Protein AF-A0A178FES8-F1 (afdb_monomer)

Organism: Trichophyton violaceum (NCBI:txid34388)

Secondary structure (DSSP, 8-state):
-HHHHTTS-TT--TTT--EEE-S-TTSHHHHIIIIIIHHHH---EEEPSSS--TTTTTHHHHHT--EE---HHHHTT-

pLDDT: mean 84.45, std 6.87, range [66.94, 95.0]

Sequence (78 aa):
MEATKKTIPDNTDPDNDVWLSPLSLGFFINAKLMMGLNIILSIPVVLADGTLDESNIGVIERHRITFLFITPPLAATM

Radius of gyration: 12.41 Å; Cα contacts (8 Å, |Δi|>4): 91; chains: 1; bounding box: 32×24×31 Å

Solvent-accessible surface area (backbone atoms only — not comparable to full-atom values): 4819 Å² total; per-residue (Å²): 110,72,79,58,63,74,68,57,63,92,84,70,45,57,91,75,42,21,34,43,37,39,58,64,60,85,43,64,70,52,29,47,51,56,54,50,44,23,70,74,53,67,28,54,66,49,75,52,88,56,71,75,44,91,93,56,51,66,54,41,71,77,63,53,51,70,43,79,74,74,54,71,74,60,57,72,75,104

Structure (mmCIF, N/CA/C/O backbone):
data_AF-A0A178FES8-F1
#
_entry.id   AF-A0A178FES8-F1
#
loop_
_atom_site.group_PDB
_atom_site.id
_atom_site.type_symbol
_atom_site.label_atom_id
_atom_site.label_alt_id
_atom_site.label_comp_id
_atom_site.label_asym_id
_atom_site.label_entity_id
_atom_site.label_seq_id
_atom_site.pdbx_PDB_ins_code
_atom_site.Cartn_x
_atom_site.Cartn_y
_atom_site.Cartn_z
_atom_site.occupancy
_atom_site.B_iso_or_equiv
_atom_site.auth_seq_id
_atom_site.auth_comp_id
_atom_site.auth_asym_id
_atom_site.auth_atom_id
_atom_site.pdbx_PDB_model_num
ATOM 1 N N . MET A 1 1 ? 15.810 9.167 -8.110 1.00 68.94 1 MET A N 1
ATOM 2 C CA . MET A 1 1 ? 14.892 8.009 -8.012 1.00 68.94 1 MET A CA 1
ATOM 3 C C . MET A 1 1 ? 15.565 6.681 -7.659 1.00 68.94 1 MET A C 1
ATOM 5 O O . MET A 1 1 ? 14.911 5.867 -7.026 1.00 68.94 1 MET A O 1
ATOM 9 N N . GLU A 1 2 ? 16.837 6.441 -8.000 1.00 79.00 2 GLU A N 1
ATOM 10 C CA . GLU A 1 2 ? 17.485 5.120 -7.826 1.00 79.00 2 GLU A CA 1
ATOM 11 C C . GLU A 1 2 ? 17.448 4.552 -6.398 1.00 79.00 2 GLU A C 1
ATOM 13 O O . GLU A 1 2 ? 17.171 3.374 -6.207 1.00 79.00 2 GLU A O 1
ATOM 18 N N . ALA A 1 3 ? 17.617 5.387 -5.368 1.00 78.94 3 ALA A N 1
ATOM 19 C CA . ALA A 1 3 ? 17.495 4.941 -3.976 1.00 78.94 3 ALA A CA 1
ATOM 20 C C . ALA A 1 3 ? 16.066 4.522 -3.575 1.00 78.94 3 ALA A C 1
ATOM 22 O O . ALA A 1 3 ? 15.892 3.844 -2.572 1.00 78.94 3 ALA A O 1
ATOM 23 N N . THR A 1 4 ? 15.041 4.945 -4.322 1.00 74.88 4 THR A N 1
ATOM 24 C CA . THR A 1 4 ? 13.640 4.553 -4.079 1.00 74.88 4 THR A CA 1
ATOM 25 C C . THR A 1 4 ? 13.342 3.205 -4.725 1.00 74.88 4 THR A C 1
ATOM 27 O O . THR A 1 4 ? 12.710 2.369 -4.102 1.00 74.88 4 THR A O 1
ATOM 30 N N . LYS A 1 5 ? 13.909 2.921 -5.904 1.00 81.31 5 LYS A N 1
ATOM 31 C CA . LYS A 1 5 ? 13.822 1.583 -6.512 1.00 81.31 5 LYS A CA 1
ATOM 32 C C . LYS A 1 5 ? 14.425 0.492 -5.619 1.00 81.31 5 LYS A C 1
ATOM 34 O O . LYS A 1 5 ? 13.915 -0.613 -5.567 1.00 81.31 5 LYS A O 1
ATOM 39 N N . LYS A 1 6 ? 15.475 0.821 -4.859 1.00 84.75 6 LYS A N 1
ATOM 40 C CA . LYS A 1 6 ? 16.102 -0.105 -3.898 1.00 84.75 6 LYS A CA 1
ATOM 41 C C . LYS A 1 6 ? 15.234 -0.452 -2.682 1.00 84.75 6 LYS A C 1
ATOM 43 O O . LYS A 1 6 ? 15.638 -1.300 -1.900 1.00 84.75 6 LYS A O 1
ATOM 48 N N . THR A 1 7 ? 14.102 0.225 -2.479 1.00 79.00 7 THR A N 1
ATOM 49 C CA . THR A 1 7 ? 13.166 -0.079 -1.384 1.00 79.00 7 THR A CA 1
ATOM 50 C C . THR A 1 7 ? 11.941 -0.854 -1.862 1.00 79.00 7 THR A C 1
ATOM 52 O O . THR A 1 7 ? 10.984 -0.970 -1.104 1.00 79.00 7 THR A O 1
ATOM 55 N N . ILE A 1 8 ? 11.938 -1.325 -3.11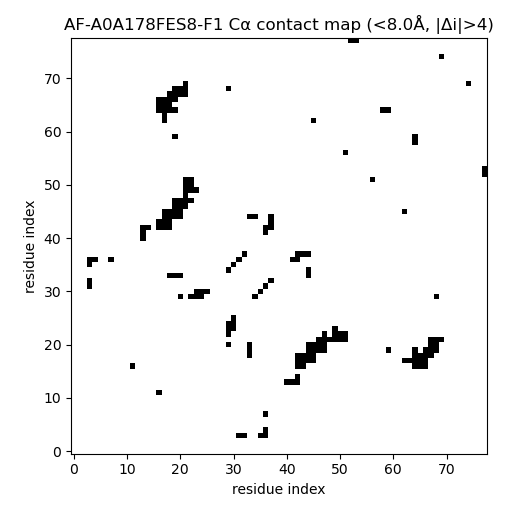2 1.00 84.12 8 ILE A N 1
ATOM 56 C CA . ILE A 1 8 ? 10.882 -2.182 -3.653 1.00 84.12 8 ILE A CA 1
ATOM 57 C C . ILE A 1 8 ? 11.052 -3.583 -3.046 1.00 84.12 8 ILE A C 1
ATOM 59 O O . ILE A 1 8 ? 12.155 -4.122 -3.131 1.00 84.12 8 ILE A O 1
ATOM 63 N N . PRO A 1 9 ? 10.009 -4.166 -2.431 1.00 82.69 9 PRO A N 1
ATOM 64 C CA . PRO A 1 9 ? 10.035 -5.565 -2.009 1.00 82.69 9 PRO A CA 1
ATOM 65 C C . PRO A 1 9 ? 10.318 -6.509 -3.186 1.00 82.69 9 PRO A C 1
ATOM 67 O O . PRO A 1 9 ? 9.740 -6.341 -4.259 1.00 82.69 9 PRO A O 1
ATOM 70 N N . ASP A 1 10 ? 11.151 -7.531 -2.987 1.00 87.38 10 ASP A N 1
ATOM 71 C CA . ASP A 1 10 ? 11.567 -8.451 -4.064 1.00 87.38 10 ASP A CA 1
ATOM 72 C C . ASP A 1 10 ? 10.402 -9.224 -4.710 1.00 87.38 10 ASP A C 1
ATOM 74 O O . ASP A 1 10 ? 10.510 -9.690 -5.840 1.00 87.38 10 ASP A O 1
ATOM 78 N N . ASN A 1 11 ? 9.282 -9.360 -3.998 1.00 89.06 11 ASN A N 1
ATOM 79 C CA . ASN A 1 11 ? 8.070 -10.043 -4.445 1.00 89.06 11 ASN A CA 1
ATOM 80 C C . ASN A 1 11 ? 7.010 -9.100 -5.041 1.00 89.06 11 ASN A C 1
ATOM 82 O O . ASN A 1 11 ? 5.864 -9.516 -5.181 1.00 89.06 11 ASN A O 1
ATOM 86 N N . THR A 1 12 ? 7.363 -7.843 -5.326 1.00 90.31 12 THR A N 1
ATOM 87 C CA . THR A 1 12 ? 6.440 -6.874 -5.935 1.00 90.31 12 THR A CA 1
ATOM 88 C C . THR A 1 12 ? 6.043 -7.329 -7.338 1.00 90.31 12 THR A C 1
ATOM 90 O O . THR A 1 12 ? 6.916 -7.596 -8.168 1.00 90.31 12 THR A O 1
ATOM 93 N N . ASP A 1 13 ? 4.743 -7.356 -7.614 1.00 93.62 13 ASP A N 1
ATOM 94 C CA . ASP A 1 13 ? 4.161 -7.721 -8.906 1.00 93.62 13 ASP A CA 1
ATOM 95 C C . ASP A 1 13 ? 3.299 -6.563 -9.435 1.00 93.62 13 ASP A C 1
ATOM 97 O O . ASP A 1 13 ? 2.129 -6.443 -9.064 1.00 93.62 13 ASP A O 1
ATOM 101 N N . PRO A 1 14 ? 3.849 -5.700 -10.310 1.00 91.50 14 PRO A N 1
ATOM 102 C CA . PRO A 1 14 ? 3.139 -4.531 -10.813 1.00 91.50 14 PRO A CA 1
ATOM 103 C C . PRO A 1 14 ? 1.791 -4.800 -11.486 1.00 91.50 14 PRO A C 1
ATOM 105 O O . PRO A 1 14 ? 0.942 -3.909 -11.501 1.00 91.50 14 PRO A O 1
ATOM 108 N N . ASP A 1 15 ? 1.595 -6.002 -12.033 1.00 93.31 15 ASP A N 1
ATOM 109 C CA . ASP A 1 15 ? 0.386 -6.355 -12.780 1.00 93.31 15 ASP A CA 1
ATOM 110 C C . ASP A 1 15 ? -0.754 -6.828 -11.864 1.00 93.31 15 ASP A C 1
ATOM 112 O O . ASP A 1 15 ? -1.925 -6.763 -12.248 1.00 93.31 15 ASP A O 1
ATOM 116 N N . ASN A 1 16 ? -0.430 -7.296 -10.653 1.00 94.62 16 ASN A N 1
ATOM 117 C CA . ASN A 1 16 ? -1.400 -7.875 -9.717 1.00 94.62 16 ASN A CA 1
ATOM 118 C C . ASN A 1 16 ? -1.471 -7.149 -8.370 1.00 94.62 16 ASN A C 1
ATOM 120 O O . ASN A 1 16 ? -2.412 -7.379 -7.605 1.00 94.62 16 ASN A O 1
ATOM 124 N N . ASP A 1 17 ? -0.507 -6.281 -8.071 1.00 94.81 17 ASP A N 1
ATOM 125 C CA . ASP A 1 17 ? -0.452 -5.592 -6.795 1.00 94.81 17 ASP A CA 1
ATOM 126 C C . ASP A 1 17 ? -1.467 -4.452 -6.681 1.00 94.81 17 ASP A C 1
ATOM 128 O O . ASP A 1 17 ? -1.719 -3.685 -7.612 1.00 94.81 17 ASP A O 1
ATOM 132 N N . VAL A 1 18 ? -1.997 -4.295 -5.468 1.00 94.25 18 VAL A N 1
ATOM 133 C CA . VAL A 1 18 ? -2.769 -3.126 -5.044 1.00 94.25 18 VAL A CA 1
ATOM 134 C C . VAL A 1 18 ? -2.298 -2.734 -3.655 1.00 94.25 18 VAL A C 1
ATOM 136 O O . VAL A 1 18 ? -2.304 -3.542 -2.727 1.00 94.25 18 VAL A O 1
ATOM 139 N N . TRP A 1 19 ? -1.866 -1.493 -3.487 1.00 92.81 19 TRP A N 1
ATOM 140 C CA . TRP A 1 19 ? -1.270 -1.041 -2.234 1.00 92.81 19 TRP A CA 1
ATOM 141 C C . TRP A 1 19 ? -2.237 -0.151 -1.456 1.00 92.81 19 TRP A C 1
ATOM 143 O O . TRP A 1 19 ? -3.044 0.571 -2.040 1.00 92.81 19 TRP A O 1
ATOM 153 N N . LEU A 1 20 ? -2.148 -0.175 -0.127 1.00 90.81 20 LEU A N 1
ATOM 154 C CA . LEU A 1 20 ? -2.924 0.703 0.750 1.00 90.81 20 LEU A CA 1
ATOM 155 C C 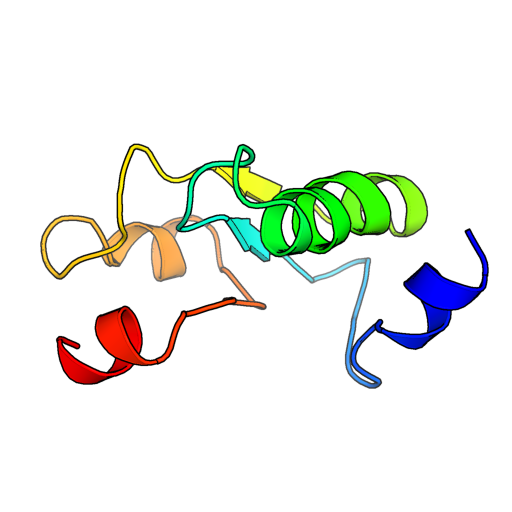. LEU A 1 20 ? -2.005 1.712 1.440 1.00 90.81 20 LEU A C 1
ATOM 157 O O . LEU A 1 20 ? -0.979 1.347 2.011 1.00 90.81 20 LEU A O 1
ATOM 161 N N . SER A 1 21 ? -2.420 2.977 1.433 1.00 89.19 21 SER A N 1
ATOM 162 C CA . SER A 1 21 ? -1.858 4.052 2.246 1.00 89.19 21 SER A CA 1
ATOM 163 C C . SER A 1 21 ? -2.757 4.291 3.469 1.00 89.19 21 SER A C 1
ATOM 165 O O . SER A 1 21 ? -3.687 5.096 3.376 1.00 89.19 21 SER A O 1
ATOM 167 N N . PRO A 1 22 ? -2.503 3.635 4.619 1.00 81.69 22 PRO A N 1
ATOM 168 C CA . PRO A 1 22 ? -3.338 3.759 5.819 1.00 81.69 22 PRO A CA 1
ATOM 169 C C . PRO A 1 22 ? -2.993 4.985 6.679 1.00 81.69 22 PRO A C 1
ATOM 171 O O . PRO A 1 22 ? -3.525 5.151 7.772 1.00 81.69 22 PRO A O 1
ATOM 174 N N . LEU A 1 23 ? -2.039 5.807 6.234 1.00 81.06 23 LEU A N 1
ATOM 175 C CA . LEU A 1 23 ? -1.555 6.987 6.940 1.00 81.06 23 LEU A CA 1
ATOM 176 C C . LEU A 1 23 ? -1.619 8.204 6.022 1.00 81.06 23 LEU A C 1
ATOM 178 O O . LEU A 1 23 ? -1.572 8.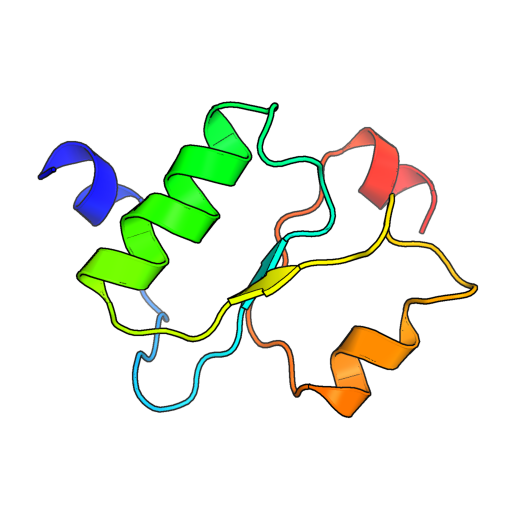094 4.796 1.00 81.06 23 LEU A O 1
ATOM 182 N N . SER A 1 24 ? -1.630 9.387 6.629 1.00 81.44 24 SER A N 1
ATOM 183 C CA . SER A 1 24 ? -1.500 10.642 5.892 1.00 81.44 24 SER A CA 1
ATOM 184 C C . SER A 1 24 ? -0.231 10.661 5.028 1.00 81.44 24 SER A C 1
ATOM 186 O O . SER A 1 24 ? 0.851 10.259 5.466 1.00 81.44 24 SER A O 1
ATOM 188 N N . LEU A 1 25 ? -0.338 11.212 3.815 1.00 77.56 25 LEU A N 1
ATOM 189 C CA . LEU A 1 25 ? 0.815 11.498 2.953 1.00 77.56 25 LEU A CA 1
ATOM 190 C C . LEU A 1 25 ? 1.732 12.592 3.538 1.00 77.56 25 LEU A C 1
ATOM 192 O O . LEU A 1 25 ? 2.854 12.765 3.076 1.00 77.56 25 LEU A O 1
ATOM 196 N N . GLY A 1 26 ? 1.311 13.301 4.593 1.00 77.69 26 GLY A N 1
ATOM 197 C CA . GLY A 1 26 ? 2.189 14.204 5.346 1.00 77.69 26 GLY A CA 1
ATOM 198 C C . GLY A 1 26 ? 3.367 13.486 6.021 1.00 77.69 26 GLY A C 1
ATOM 199 O O . GLY A 1 26 ? 4.392 14.106 6.303 1.00 77.69 26 GLY A O 1
ATOM 200 N N . PHE A 1 27 ? 3.271 12.168 6.234 1.00 77.06 27 PHE A N 1
ATOM 201 C CA . PHE A 1 27 ? 4.410 11.353 6.645 1.00 77.06 27 PHE A CA 1
ATOM 202 C C . PHE A 1 27 ? 5.297 11.063 5.433 1.00 77.06 27 PHE A C 1
ATOM 204 O O . PHE A 1 27 ? 4.959 10.234 4.589 1.00 77.06 27 PHE A O 1
ATOM 211 N N . PHE A 1 28 ? 6.466 11.710 5.371 1.00 74.31 28 PHE A N 1
ATOM 212 C CA . PHE A 1 28 ? 7.394 11.631 4.233 1.00 74.31 28 PHE A CA 1
ATOM 213 C C . PHE A 1 28 ? 7.711 10.206 3.765 1.00 74.31 28 PHE A C 1
ATOM 215 O O . PHE A 1 28 ? 7.853 9.982 2.565 1.00 74.31 28 PHE A O 1
ATOM 222 N N . ILE A 1 29 ? 7.810 9.236 4.681 1.00 74.31 29 ILE A N 1
ATOM 223 C CA . ILE A 1 29 ? 8.052 7.837 4.310 1.00 74.31 29 ILE A CA 1
ATOM 224 C C . ILE A 1 29 ? 6.868 7.237 3.547 1.00 74.31 29 ILE A C 1
ATOM 226 O O . ILE A 1 29 ? 7.069 6.582 2.528 1.00 74.31 29 ILE A O 1
ATOM 230 N N . ASN A 1 30 ? 5.645 7.527 3.992 1.00 78.00 30 ASN A N 1
ATOM 231 C CA . ASN A 1 30 ? 4.431 7.018 3.377 1.00 78.00 30 ASN A CA 1
ATOM 232 C C . ASN A 1 30 ? 4.185 7.694 2.023 1.00 78.00 30 ASN A C 1
ATOM 234 O O . ASN A 1 30 ? 3.920 7.010 1.043 1.00 78.00 30 ASN A O 1
ATOM 238 N N . ALA A 1 31 ? 4.404 9.010 1.919 1.00 76.44 31 ALA A N 1
ATOM 239 C CA . ALA A 1 31 ? 4.390 9.691 0.624 1.00 76.44 31 ALA A CA 1
ATOM 240 C C . ALA A 1 31 ? 5.446 9.142 -0.339 1.00 76.44 31 ALA A C 1
ATOM 242 O O . ALA A 1 31 ? 5.144 8.885 -1.501 1.00 76.44 31 ALA A O 1
ATOM 243 N N . LYS A 1 32 ? 6.682 8.923 0.122 1.00 80.12 32 LYS A N 1
ATOM 244 C CA . LYS A 1 32 ? 7.740 8.376 -0.735 1.00 80.12 32 LYS A CA 1
ATOM 245 C C . LYS A 1 32 ? 7.376 6.987 -1.262 1.00 80.12 32 LYS A C 1
ATOM 247 O O . LYS A 1 32 ? 7.556 6.740 -2.452 1.00 80.12 32 LYS A O 1
ATOM 252 N N . LEU A 1 33 ? 6.897 6.098 -0.392 1.00 76.75 33 LEU A N 1
ATOM 253 C CA . LEU A 1 33 ? 6.522 4.737 -0.773 1.00 76.75 33 LEU A CA 1
ATOM 254 C C . LEU A 1 33 ? 5.288 4.753 -1.674 1.00 76.75 33 LEU A C 1
ATOM 256 O O . LEU A 1 33 ? 5.357 4.290 -2.803 1.00 76.75 33 LEU A O 1
ATOM 260 N N . MET A 1 34 ? 4.196 5.359 -1.222 1.00 83.44 34 MET A N 1
ATOM 261 C CA . MET A 1 34 ? 2.901 5.233 -1.883 1.00 83.44 34 MET A CA 1
ATOM 262 C C . MET A 1 34 ? 2.745 6.157 -3.091 1.00 83.44 34 MET A C 1
ATOM 264 O O . MET A 1 34 ? 2.121 5.766 -4.057 1.00 83.44 34 MET A O 1
ATOM 268 N N . MET A 1 35 ? 3.336 7.352 -3.114 1.00 78.94 35 MET A N 1
ATOM 269 C CA . MET A 1 35 ? 3.273 8.215 -4.308 1.00 78.94 35 MET A CA 1
ATOM 270 C C . MET A 1 35 ? 4.455 7.955 -5.242 1.00 78.94 35 MET A C 1
ATOM 272 O O . MET A 1 35 ? 4.298 7.875 -6.457 1.00 78.94 35 MET A O 1
ATOM 276 N N . GLY A 1 36 ? 5.658 7.816 -4.678 1.00 77.75 36 GLY A N 1
ATOM 277 C CA . GLY A 1 36 ? 6.878 7.653 -5.465 1.00 77.75 36 GLY A CA 1
ATOM 278 C C . GLY A 1 36 ? 6.943 6.312 -6.191 1.00 77.75 36 GLY A C 1
ATOM 279 O O . GLY A 1 36 ? 7.234 6.291 -7.385 1.00 77.75 36 GLY A O 1
ATOM 280 N N . LEU A 1 37 ? 6.671 5.198 -5.503 1.00 77.31 37 LEU A N 1
ATOM 281 C CA . LEU A 1 37 ? 6.726 3.877 -6.136 1.00 77.31 37 LEU A CA 1
ATOM 282 C C . LEU A 1 37 ? 5.493 3.579 -6.983 1.00 77.31 37 LEU A C 1
ATOM 284 O O . LEU A 1 37 ? 5.660 2.961 -8.025 1.00 77.31 37 LEU A O 1
ATOM 288 N N . ASN A 1 38 ? 4.307 4.082 -6.623 1.00 81.81 38 ASN A N 1
ATOM 289 C CA . ASN A 1 38 ? 3.126 4.021 -7.494 1.00 81.81 38 ASN A CA 1
ATOM 290 C C . ASN A 1 38 ? 3.428 4.590 -8.883 1.00 81.81 38 ASN A C 1
ATOM 292 O O . ASN A 1 38 ? 3.172 3.925 -9.876 1.00 81.81 38 ASN A O 1
ATOM 296 N N . ILE A 1 39 ? 4.044 5.773 -8.965 1.00 81.50 39 ILE A N 1
ATOM 297 C CA . ILE A 1 39 ? 4.376 6.393 -10.256 1.00 81.50 39 ILE A CA 1
ATOM 298 C C . ILE A 1 39 ? 5.430 5.576 -11.016 1.00 81.50 39 ILE A C 1
ATOM 300 O O . ILE A 1 39 ? 5.371 5.473 -12.238 1.00 81.50 39 ILE A O 1
ATOM 304 N N . ILE A 1 40 ? 6.412 5.006 -10.311 1.00 84.94 40 ILE A N 1
A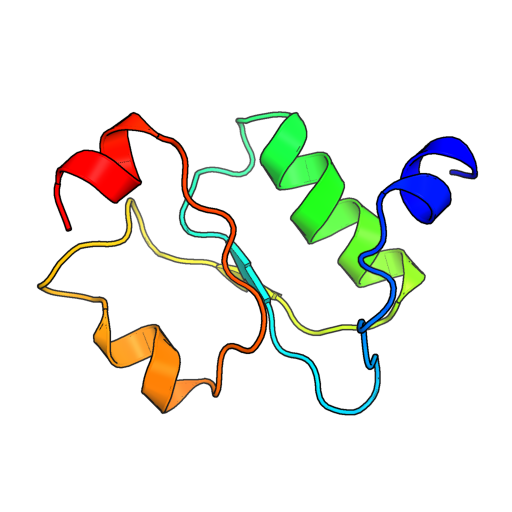TOM 305 C CA . ILE A 1 40 ? 7.500 4.240 -10.940 1.00 84.94 40 ILE A CA 1
ATOM 306 C C . ILE A 1 40 ? 7.012 2.875 -11.439 1.00 84.94 40 ILE A C 1
ATOM 308 O O . ILE A 1 40 ? 7.470 2.418 -12.483 1.00 84.94 40 ILE A O 1
ATOM 312 N N . LEU A 1 41 ? 6.128 2.223 -10.685 1.00 88.56 41 LEU A N 1
ATOM 313 C CA . LEU A 1 41 ? 5.692 0.845 -10.913 1.00 88.56 41 LEU A CA 1
ATOM 314 C C . LEU A 1 41 ? 4.317 0.751 -11.571 1.00 88.56 41 LEU A C 1
ATOM 316 O O . LEU A 1 41 ? 3.941 -0.317 -12.021 1.00 88.56 41 LEU A O 1
ATOM 320 N N . SER A 1 42 ? 3.576 1.856 -11.650 1.00 90.81 42 SER A N 1
ATOM 321 C CA . SER A 1 42 ? 2.174 1.892 -12.090 1.00 90.81 42 SER A CA 1
ATOM 322 C C . SER A 1 42 ? 1.225 1.018 -11.251 1.00 90.81 42 SER A C 1
ATOM 324 O O . SER A 1 42 ? 0.143 0.673 -11.713 1.00 90.81 42 SER A O 1
ATOM 326 N N . ILE A 1 43 ? 1.595 0.709 -10.001 1.00 92.81 43 ILE A N 1
ATOM 327 C CA . ILE A 1 43 ? 0.783 -0.082 -9.061 1.00 92.81 43 ILE A CA 1
ATOM 328 C C . ILE A 1 43 ? -0.273 0.803 -8.409 1.00 92.81 43 ILE A C 1
ATOM 330 O O . ILE A 1 43 ? 0.126 1.755 -7.741 1.00 92.81 43 ILE A O 1
ATOM 334 N N . PRO A 1 44 ? -1.580 0.512 -8.500 1.00 92.38 44 PRO A N 1
ATOM 335 C CA . PRO A 1 44 ? -2.624 1.325 -7.880 1.00 92.38 44 PRO A CA 1
ATOM 336 C C . PRO A 1 44 ? -2.467 1.439 -6.356 1.00 92.38 44 PRO A C 1
ATOM 338 O O . PRO A 1 44 ? -2.169 0.468 -5.662 1.00 92.38 44 PRO A O 1
ATOM 341 N N . VAL A 1 45 ? -2.729 2.641 -5.833 1.00 90.94 45 VAL A N 1
ATOM 342 C CA . VAL A 1 45 ? -2.724 2.932 -4.394 1.00 90.94 45 VAL A CA 1
ATOM 343 C C . VAL A 1 45 ? -4.104 3.383 -3.942 1.00 90.94 45 VAL A C 1
ATOM 345 O O . VAL A 1 45 ? -4.639 4.379 -4.429 1.00 90.94 45 VAL A O 1
ATOM 348 N N . VAL A 1 46 ? -4.653 2.673 -2.963 1.00 91.25 46 VAL A N 1
ATOM 349 C CA . VAL A 1 46 ? -5.860 3.059 -2.234 1.00 91.25 46 VAL A CA 1
ATOM 350 C C . VAL A 1 46 ? -5.461 3.979 -1.084 1.00 91.25 46 VAL A C 1
ATOM 352 O O . VAL A 1 46 ? -4.589 3.648 -0.281 1.00 91.25 46 VAL A O 1
ATOM 355 N N . LEU A 1 47 ? -6.094 5.146 -0.998 1.00 88.06 47 LEU A N 1
ATOM 356 C CA . LEU A 1 47 ? -5.912 6.080 0.110 1.00 88.06 47 LEU A CA 1
ATOM 357 C C . LEU A 1 47 ? -7.009 5.827 1.147 1.00 88.06 47 LEU A C 1
ATOM 359 O O . LEU A 1 47 ? -8.190 5.939 0.820 1.00 88.06 47 LEU A O 1
ATOM 363 N N . ALA A 1 48 ? -6.625 5.471 2.373 1.00 84.94 48 ALA A N 1
ATOM 364 C CA . ALA A 1 48 ? -7.581 5.365 3.470 1.00 84.94 48 ALA A CA 1
ATOM 365 C C . ALA A 1 48 ? -8.014 6.763 3.933 1.00 84.94 48 ALA A C 1
ATOM 367 O O . ALA A 1 48 ? -7.200 7.689 3.988 1.00 84.94 48 ALA A O 1
ATOM 368 N N . ASP A 1 49 ? -9.290 6.901 4.289 1.00 80.62 49 ASP A N 1
ATOM 369 C CA . ASP A 1 49 ? -9.777 8.082 4.993 1.00 80.62 49 ASP A CA 1
ATOM 370 C C . ASP A 1 49 ? -9.502 7.907 6.491 1.00 80.62 49 ASP A C 1
ATOM 372 O O . ASP A 1 49 ? -10.176 7.142 7.180 1.00 80.62 49 ASP A O 1
ATOM 376 N N . GLY A 1 50 ? -8.443 8.559 6.972 1.00 78.75 50 GLY A N 1
ATOM 377 C CA . GLY A 1 50 ? -7.959 8.401 8.342 1.00 78.75 50 GLY A CA 1
ATOM 378 C C . GLY A 1 50 ? -7.097 7.153 8.560 1.00 78.75 50 GLY A C 1
ATOM 379 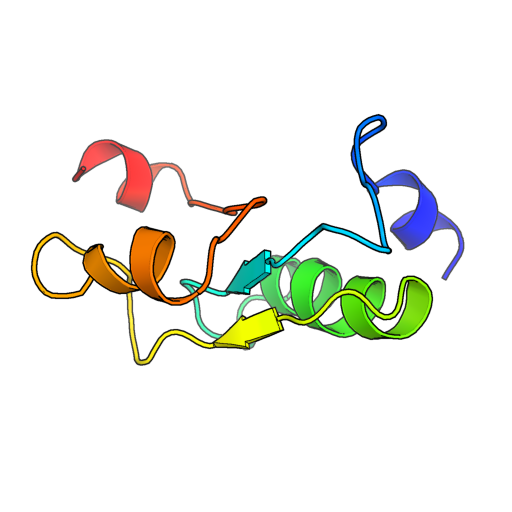O O . GLY A 1 50 ? -6.510 6.601 7.630 1.00 78.75 50 GLY A O 1
ATOM 380 N N . THR A 1 51 ? -6.962 6.759 9.827 1.00 79.50 51 THR A N 1
ATOM 381 C CA . THR A 1 51 ? -6.176 5.589 10.239 1.00 79.50 51 THR A CA 1
ATOM 382 C C . THR A 1 51 ? -6.982 4.310 10.012 1.00 79.50 51 THR A C 1
ATOM 384 O O . THR A 1 51 ? -8.191 4.284 10.233 1.00 79.50 51 THR A O 1
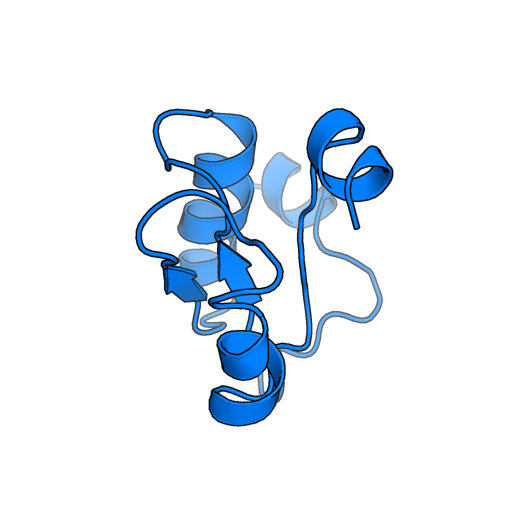ATOM 387 N N . LEU A 1 52 ? -6.315 3.239 9.581 1.00 83.88 52 LEU A N 1
ATOM 388 C CA . LEU A 1 52 ? -6.946 1.925 9.462 1.00 83.88 52 LEU A CA 1
ATOM 389 C C . LEU A 1 52 ? -7.284 1.362 10.855 1.00 83.88 52 LEU A C 1
ATOM 391 O O . LEU A 1 52 ? -6.422 1.350 11.720 1.00 83.88 52 LEU A O 1
ATOM 395 N N . ASP A 1 53 ? -8.496 0.875 11.076 1.00 84.88 53 ASP A N 1
ATOM 396 C CA . ASP A 1 53 ? -8.939 0.231 12.315 1.00 84.88 53 ASP A CA 1
ATOM 397 C C . ASP A 1 53 ? -10.018 -0.830 12.020 1.00 84.88 53 ASP A C 1
ATOM 399 O O . ASP A 1 53 ? -10.373 -1.082 10.865 1.00 84.88 53 ASP A O 1
ATOM 403 N N . GLU A 1 54 ? -10.550 -1.475 13.058 1.00 85.31 54 GLU A N 1
ATOM 404 C CA . GLU A 1 54 ? -11.572 -2.524 12.925 1.00 85.31 54 GLU A CA 1
ATOM 405 C C . GLU A 1 54 ? -12.821 -2.076 12.144 1.00 85.31 54 GLU A C 1
ATOM 407 O O . GLU A 1 54 ? -13.470 -2.894 11.491 1.00 85.31 54 GLU A O 1
ATOM 412 N N . SER A 1 55 ? -13.161 -0.782 12.169 1.00 88.62 55 SER A N 1
ATOM 413 C CA . SER A 1 55 ? -14.358 -0.252 11.508 1.00 88.62 55 SER A CA 1
ATOM 414 C C . SER A 1 55 ? -14.212 -0.147 9.988 1.00 88.62 55 SER A C 1
ATOM 416 O O . SER A 1 55 ? -15.214 -0.161 9.268 1.00 88.62 55 SER A O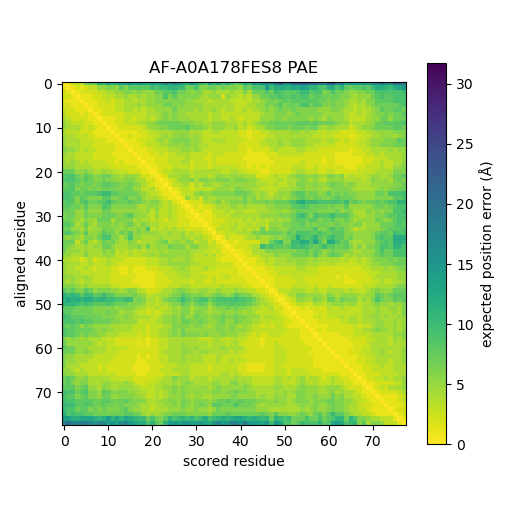 1
ATOM 418 N N . ASN A 1 56 ? -12.977 -0.059 9.483 1.00 87.56 56 ASN A N 1
ATOM 419 C CA . ASN A 1 56 ? -12.690 0.176 8.067 1.00 87.56 56 ASN A CA 1
ATOM 420 C C . ASN A 1 56 ? -11.758 -0.877 7.431 1.00 87.56 56 ASN A C 1
ATOM 422 O O . ASN A 1 56 ? -11.518 -0.822 6.221 1.00 87.56 56 ASN A O 1
ATOM 426 N N . ILE A 1 57 ? -11.320 -1.892 8.187 1.00 88.50 57 ILE A N 1
ATOM 427 C CA . ILE A 1 57 ? -10.406 -2.948 7.717 1.00 88.50 57 ILE A CA 1
ATOM 428 C C . ILE A 1 57 ? -10.938 -3.763 6.526 1.00 88.50 57 ILE A C 1
ATOM 430 O O . ILE A 1 57 ? -10.158 -4.277 5.724 1.00 88.50 57 ILE A O 1
ATOM 434 N N . GLY A 1 58 ? -12.262 -3.798 6.324 1.00 90.62 58 GLY A N 1
ATOM 435 C CA . GLY A 1 58 ? -12.900 -4.421 5.154 1.00 90.62 58 GLY A CA 1
ATOM 436 C C . GLY A 1 58 ? -12.478 -3.825 3.799 1.00 90.62 58 GLY A C 1
ATOM 437 O O . GLY A 1 58 ? -12.737 -4.419 2.751 1.00 90.62 58 GLY A O 1
ATOM 438 N N . VAL A 1 59 ? -11.793 -2.674 3.792 1.00 91.19 59 VAL A N 1
ATOM 439 C CA . VAL A 1 59 ? -11.143 -2.104 2.600 1.00 91.19 59 VAL A CA 1
ATOM 440 C C . VAL A 1 59 ? -10.106 -3.058 1.987 1.00 91.19 59 VAL A C 1
ATOM 442 O O . VAL A 1 59 ? -9.958 -3.077 0.765 1.00 91.19 59 VAL A O 1
ATOM 445 N N . ILE A 1 60 ? -9.436 -3.875 2.814 1.00 91.31 60 ILE A N 1
ATOM 446 C CA . ILE A 1 60 ? -8.400 -4.823 2.380 1.00 91.31 60 ILE A CA 1
ATOM 447 C C . ILE A 1 60 ? -8.994 -5.839 1.405 1.00 91.31 60 ILE A C 1
ATOM 449 O O . ILE A 1 60 ? -8.501 -5.990 0.288 1.00 91.31 60 ILE A O 1
ATOM 453 N N . GLU A 1 61 ? -10.090 -6.489 1.798 1.00 93.62 61 GLU A N 1
ATOM 454 C CA . GLU A 1 61 ? -10.779 -7.473 0.960 1.00 93.62 61 GLU A CA 1
ATOM 455 C C . GLU A 1 61 ? -11.428 -6.806 -0.260 1.00 93.62 61 GLU A C 1
ATOM 457 O O . GLU A 1 61 ? -11.252 -7.265 -1.390 1.00 93.62 61 GLU A O 1
ATOM 462 N N . ARG A 1 62 ? -12.119 -5.675 -0.049 1.00 94.06 62 ARG A N 1
ATOM 463 C CA . ARG A 1 62 ? -12.840 -4.946 -1.106 1.00 94.06 62 ARG A CA 1
ATOM 464 C C . ARG A 1 62 ? -11.943 -4.571 -2.285 1.00 94.06 62 ARG A C 1
ATOM 466 O O . ARG A 1 62 ? -12.388 -4.645 -3.429 1.00 94.06 62 ARG A O 1
ATOM 473 N N . HIS A 1 63 ? -10.713 -4.147 -2.007 1.00 94.31 63 HIS A N 1
ATOM 474 C CA . HIS A 1 63 ? -9.770 -3.681 -3.024 1.00 94.31 63 HIS A CA 1
ATOM 475 C C . HIS A 1 63 ? -8.644 -4.673 -3.322 1.00 94.31 63 HIS A C 1
ATOM 477 O O . HIS A 1 63 ? -7.777 -4.347 -4.126 1.00 94.31 63 HIS A O 1
ATOM 483 N N . ARG A 1 64 ? -8.672 -5.873 -2.722 1.00 95.00 64 ARG A N 1
ATOM 484 C CA . ARG A 1 64 ? -7.632 -6.905 -2.873 1.00 95.00 64 ARG A CA 1
ATOM 485 C C . ARG A 1 64 ? -6.233 -6.358 -2.584 1.00 95.00 64 A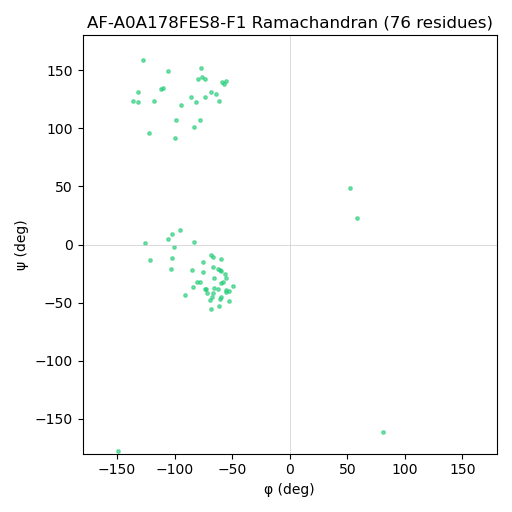RG A C 1
ATOM 487 O O . ARG A 1 64 ? -5.315 -6.538 -3.376 1.00 95.00 64 ARG A O 1
ATOM 494 N N . ILE A 1 65 ? -6.090 -5.658 -1.460 1.00 94.56 65 ILE A N 1
ATOM 495 C CA . ILE A 1 65 ? -4.815 -5.056 -1.063 1.00 94.56 65 ILE A CA 1
ATOM 496 C C . ILE A 1 65 ? -3.759 -6.158 -0.878 1.00 94.56 65 ILE A C 1
ATOM 498 O O . ILE A 1 65 ? -3.953 -7.074 -0.081 1.00 94.56 65 ILE A O 1
ATOM 502 N N . THR A 1 66 ? -2.641 -6.048 -1.594 1.00 93.56 66 THR A N 1
ATOM 503 C CA . THR A 1 66 ? -1.511 -6.992 -1.575 1.00 93.56 66 THR A CA 1
ATOM 504 C C . THR A 1 66 ? -0.321 -6.481 -0.763 1.00 93.56 66 THR A C 1
ATOM 506 O O . THR A 1 66 ? 0.487 -7.275 -0.284 1.00 93.56 66 THR A O 1
ATOM 509 N N . PHE A 1 67 ? -0.234 -5.165 -0.545 1.00 89.75 67 PHE A N 1
ATOM 510 C CA . PHE A 1 67 ? 0.795 -4.542 0.284 1.00 89.75 67 PHE A CA 1
ATOM 511 C C . PHE A 1 67 ? 0.188 -3.549 1.270 1.00 89.75 67 PHE A C 1
ATOM 513 O O . PHE A 1 67 ? -0.574 -2.649 0.900 1.00 89.75 67 PHE A O 1
ATOM 520 N N . LEU A 1 68 ? 0.589 -3.684 2.533 1.00 86.44 68 LEU A N 1
ATOM 521 C CA . LEU A 1 68 ? 0.145 -2.834 3.623 1.00 86.44 68 LEU A CA 1
ATOM 522 C C . LEU A 1 68 ? 1.344 -2.345 4.437 1.00 86.44 68 LEU A C 1
ATOM 524 O O . LEU A 1 68 ? 2.100 -3.137 4.998 1.00 86.44 68 LEU A O 1
ATOM 528 N N . PHE A 1 69 ? 1.490 -1.025 4.535 1.00 80.94 69 PHE A N 1
ATOM 529 C CA . PHE A 1 69 ? 2.483 -0.398 5.401 1.00 80.94 69 PHE A CA 1
ATOM 530 C C . PHE A 1 69 ? 1.831 0.062 6.708 1.00 80.94 69 PHE A C 1
ATOM 532 O O . PHE A 1 69 ? 1.110 1.056 6.727 1.00 80.94 69 PHE A O 1
ATOM 539 N N . ILE A 1 70 ? 2.102 -0.643 7.807 1.00 79.31 70 ILE A N 1
ATOM 540 C CA . ILE A 1 70 ? 1.570 -0.337 9.142 1.00 79.31 70 ILE A CA 1
ATOM 541 C C . ILE A 1 70 ? 2.710 0.164 10.032 1.00 79.31 70 ILE A C 1
ATOM 543 O O . ILE A 1 70 ? 3.794 -0.421 10.051 1.00 79.31 70 ILE A O 1
ATOM 547 N N . THR A 1 71 ? 2.492 1.238 10.790 1.00 77.62 71 THR A N 1
ATOM 548 C CA . THR A 1 71 ? 3.459 1.666 11.812 1.00 77.62 71 THR A CA 1
ATOM 549 C C . THR A 1 71 ? 3.357 0.777 13.056 1.00 77.62 71 THR A C 1
ATOM 551 O O . THR A 1 71 ? 2.271 0.284 13.358 1.00 77.62 71 THR A O 1
ATOM 554 N N . PRO A 1 72 ? 4.443 0.594 13.833 1.00 82.19 72 PRO A N 1
ATOM 555 C CA . PRO A 1 72 ? 4.410 -0.258 15.023 1.00 82.19 72 PRO A CA 1
ATOM 556 C C . PRO A 1 72 ? 3.290 0.065 16.028 1.00 82.19 72 PRO A C 1
ATOM 558 O O . PRO A 1 72 ? 2.672 -0.877 16.514 1.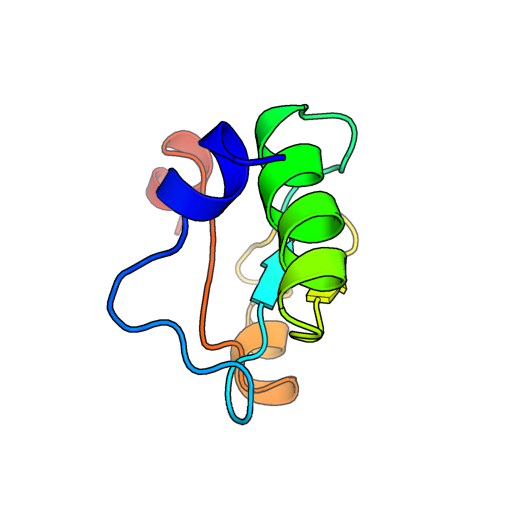00 82.19 72 PRO A O 1
ATOM 561 N N . PRO A 1 73 ? 2.956 1.343 16.320 1.00 80.19 73 PRO A N 1
ATOM 562 C CA . PRO A 1 73 ? 1.828 1.653 17.197 1.00 80.19 73 PRO A CA 1
ATOM 563 C C . PRO A 1 73 ? 0.488 1.162 16.649 1.00 80.19 73 PRO A C 1
ATOM 565 O O . PRO A 1 73 ? -0.327 0.672 17.414 1.00 80.19 73 PRO A O 1
ATOM 568 N N . LEU A 1 74 ? 0.282 1.262 15.333 1.00 73.88 74 LEU A N 1
ATOM 569 C CA . LEU A 1 74 ? -0.945 0.816 14.686 1.00 73.88 74 LEU A CA 1
ATOM 570 C C . LEU A 1 74 ? -1.038 -0.718 14.639 1.00 73.88 74 LEU A C 1
ATOM 572 O O . LEU A 1 74 ? -2.099 -1.283 14.872 1.00 73.88 74 LEU A O 1
ATOM 576 N N . ALA A 1 75 ? 0.085 -1.400 14.411 1.00 81.12 75 ALA A N 1
ATOM 577 C CA . ALA A 1 75 ? 0.142 -2.859 14.473 1.00 81.12 75 ALA A CA 1
ATOM 578 C C . ALA A 1 75 ? -0.107 -3.400 15.893 1.00 81.12 75 ALA A C 1
ATOM 580 O O . ALA A 1 75 ? -0.609 -4.504 16.041 1.00 81.12 75 ALA A O 1
ATOM 581 N N . ALA A 1 76 ? 0.235 -2.636 16.935 1.00 82.56 76 ALA A N 1
ATOM 582 C CA . ALA A 1 76 ? 0.003 -3.027 18.325 1.00 82.56 76 ALA A CA 1
ATOM 583 C C . ALA A 1 76 ? -1.465 -2.895 18.770 1.00 82.56 76 ALA A C 1
ATOM 585 O O . ALA A 1 76 ? -1.821 -3.408 19.828 1.00 82.56 76 ALA A O 1
ATOM 586 N N . THR A 1 77 ? -2.291 -2.173 18.006 1.00 72.88 77 THR A N 1
ATOM 587 C CA . THR A 1 77 ? -3.721 -1.963 18.288 1.00 72.88 77 THR A CA 1
ATOM 588 C C . THR A 1 77 ? -4.646 -2.855 17.461 1.00 72.88 77 THR A C 1
ATOM 590 O O . THR A 1 77 ? -5.857 -2.747 17.620 1.00 72.88 77 THR A O 1
ATOM 593 N N . MET A 1 78 ? -4.086 -3.670 16.562 1.00 66.94 78 MET A N 1
ATOM 594 C CA . MET A 1 78 ? -4.807 -4.627 15.715 1.00 66.94 78 MET A CA 1
ATOM 595 C C . MET A 1 78 ? -4.781 -6.038 16.299 1.00 66.94 78 MET A C 1
ATOM 597 O O . MET A 1 78 ? -3.840 -6.348 17.066 1.00 66.94 78 MET A O 1
#

Foldseek 3Di:
DVVLVVPDPPPDDLVPAEAEQQDDCVPVVSVCNQVVVCVVSVHHYDYDPHHDDPVHVCVCVVRVHPYYDDDPVRVVRD

Nearest PDB structures (foldseek):
  5u95-assembly4_D  TM=8.353E-01  e=1.689E-01  Nicotiana tabacum
  5u95-assembly2_B  TM=8.164E-01  e=2.068E-01  Nicotiana tabacum
  5upq-assembly1_B  TM=7.734E-01  e=2.367E-01  Streptomyces platensis subsp. rosaceus
  5upq-assembly1_A  TM=8.175E-01  e=3.797E-01  Streptomyces platensis subsp. rosaceus
  8wev-assembly1_B-2  TM=8.305E-01  e=8.535E-01  Amycolatopsis thermoflava N1165

Mean predicted aligned error: 4.59 Å